Protein AF-W7W9N6-F1 (afdb_monomer_lite)

Secondary structure (DSSP, 8-state):
--HHHHHHHHHHHHHHHHHHHHSS-HHHHHHHHHHHHHHHHHHHHTTTEEEEE-TTS-EEEEESSS--EEEESSHHHHHHHHHHTT---

Sequence (89 aa):
MSGNTELQELTAMYREQFAIISAVDPAQATVERVKELARRQALAARKGFVLERLADDTYLGAQLEWGMHAILPNERAVDEWLTRIGAAE

Foldseek 3Di:
DCVVVVVVVVVVVVVVVVCVVPVDDVVVVVVVVVVVVVVLQVLLVVLQWGWAQDPQQWIWIGHPPPDDIDIQHHPVSSVVVSVVSVSHD

pLDDT: mean 85.18, std 11.86, range [51.81, 96.31]

Structure (mmCIF, N/CA/C/O backbone):
data_AF-W7W9N6-F1
#
_entry.id   AF-W7W9N6-F1
#
loop_
_atom_site.group_PDB
_atom_site.id
_atom_site.type_symbol
_atom_site.label_atom_id
_atom_site.label_alt_id
_atom_site.label_comp_id
_atom_site.label_asym_id
_atom_site.label_entity_id
_atom_site.label_seq_id
_atom_site.pdbx_PDB_ins_code
_atom_site.Cartn_x
_atom_site.Cartn_y
_atom_site.Cartn_z
_atom_site.occupancy
_atom_site.B_iso_or_equiv
_atom_site.auth_seq_id
_atom_site.auth_comp_id
_atom_site.auth_asym_id
_atom_site.auth_atom_id
_atom_site.pdbx_PDB_model_num
ATOM 1 N N . MET A 1 1 ? 34.018 14.100 -46.454 1.00 51.81 1 MET A N 1
ATOM 2 C CA . MET A 1 1 ? 34.335 13.027 -45.487 1.00 51.81 1 MET A CA 1
ATOM 3 C C . MET A 1 1 ? 33.688 13.359 -44.133 1.00 51.81 1 MET A C 1
ATOM 5 O O . MET A 1 1 ? 34.401 13.824 -43.260 1.00 51.81 1 MET A O 1
ATOM 9 N N . SER A 1 2 ? 32.362 13.188 -43.964 1.00 60.62 2 SER A N 1
ATOM 10 C CA . SER A 1 2 ? 31.646 13.444 -42.681 1.00 60.62 2 SER A CA 1
ATOM 11 C C . SER A 1 2 ? 31.044 12.191 -42.028 1.00 60.62 2 SER A C 1
ATOM 13 O O . SER A 1 2 ? 30.798 12.191 -40.828 1.00 60.62 2 SER A O 1
ATOM 15 N N . GLY A 1 3 ? 30.871 11.095 -42.777 1.00 59.66 3 GLY A N 1
ATOM 16 C CA . GLY A 1 3 ? 30.134 9.922 -42.287 1.00 59.66 3 GLY A CA 1
ATOM 17 C C . GLY A 1 3 ? 30.764 9.192 -41.095 1.00 59.66 3 GLY A C 1
ATOM 18 O O . GLY A 1 3 ? 30.056 8.519 -40.359 1.00 59.66 3 GLY A O 1
ATOM 19 N N . ASN A 1 4 ? 32.075 9.335 -40.860 1.00 71.88 4 ASN A N 1
ATOM 20 C CA . ASN A 1 4 ? 32.730 8.727 -39.693 1.00 71.88 4 ASN A CA 1
ATOM 21 C C . ASN A 1 4 ? 32.413 9.495 -38.395 1.00 71.88 4 ASN A C 1
ATOM 23 O O . ASN A 1 4 ? 32.262 8.887 -37.342 1.00 71.88 4 ASN A O 1
ATOM 27 N N . THR A 1 5 ? 32.257 10.818 -38.476 1.00 73.88 5 THR A N 1
ATOM 28 C CA . THR A 1 5 ? 31.915 11.665 -37.325 1.00 73.88 5 THR A CA 1
ATOM 29 C C . THR A 1 5 ? 30.457 11.460 -36.914 1.00 73.88 5 THR A C 1
ATOM 31 O O . THR A 1 5 ? 30.179 11.221 -35.745 1.00 73.88 5 THR A O 1
ATOM 34 N N . GLU A 1 6 ? 29.538 11.416 -37.883 1.0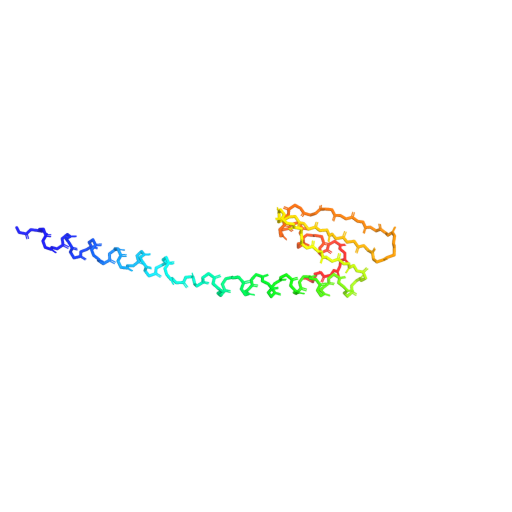0 70.31 6 GLU A N 1
ATOM 35 C CA . GLU A 1 6 ? 28.112 11.144 -37.638 1.00 70.31 6 GLU A CA 1
ATOM 36 C C . GLU A 1 6 ? 27.884 9.743 -37.033 1.00 70.31 6 GLU A C 1
ATOM 38 O O . GLU A 1 6 ? 27.073 9.569 -36.125 1.00 70.31 6 GLU A O 1
ATOM 43 N N . LEU A 1 7 ? 28.647 8.730 -37.469 1.00 74.94 7 LEU A N 1
ATOM 44 C CA . LEU A 1 7 ? 28.599 7.383 -36.881 1.00 74.94 7 LEU A CA 1
ATOM 45 C C . LEU A 1 7 ? 29.136 7.342 -35.443 1.00 74.94 7 LEU A C 1
ATOM 47 O O . LEU A 1 7 ? 28.610 6.596 -34.612 1.00 74.94 7 LEU A O 1
ATOM 51 N N . GLN A 1 8 ? 30.166 8.131 -35.128 1.00 78.25 8 GLN A N 1
ATOM 52 C CA . GLN A 1 8 ? 30.700 8.244 -33.768 1.00 78.25 8 GLN A CA 1
ATOM 53 C C . GLN A 1 8 ? 29.711 8.944 -32.830 1.00 78.25 8 GLN A C 1
ATOM 55 O O . GLN A 1 8 ? 29.497 8.462 -31.717 1.00 78.25 8 GLN A O 1
ATOM 60 N N . GLU A 1 9 ? 29.059 10.012 -33.291 1.00 79.56 9 GLU A N 1
ATOM 61 C CA . GLU A 1 9 ? 28.020 10.726 -32.541 1.00 79.56 9 GLU A CA 1
ATOM 62 C C . GLU A 1 9 ? 26.796 9.841 -32.282 1.00 79.56 9 GLU A C 1
ATOM 64 O O . GLU A 1 9 ? 26.339 9.734 -31.142 1.00 79.56 9 GLU A O 1
ATOM 69 N N . LEU A 1 10 ? 26.322 9.110 -33.297 1.00 77.94 10 LEU A N 1
ATOM 70 C CA . LEU A 1 10 ? 25.235 8.141 -33.133 1.00 77.94 10 LEU A CA 1
ATOM 71 C C . LEU A 1 10 ? 25.612 7.032 -32.146 1.00 77.94 10 LEU A C 1
ATOM 73 O O . LEU A 1 10 ? 24.809 6.662 -31.292 1.00 77.94 10 LEU A O 1
ATOM 77 N N . THR A 1 11 ? 26.844 6.523 -32.210 1.00 80.25 11 THR A N 1
ATOM 78 C CA . THR A 1 11 ? 27.323 5.491 -31.277 1.00 80.25 11 THR A CA 1
ATOM 79 C C . THR A 1 11 ? 27.398 6.012 -29.840 1.00 80.25 11 THR A C 1
ATOM 81 O O . THR A 1 11 ? 27.066 5.277 -28.908 1.00 80.25 11 THR A O 1
ATOM 84 N N . ALA A 1 12 ? 27.814 7.265 -29.641 1.00 82.62 12 ALA A N 1
ATOM 85 C CA . ALA A 1 12 ? 27.844 7.900 -28.326 1.00 82.62 12 ALA A CA 1
ATOM 86 C C . ALA A 1 12 ? 26.427 8.077 -27.759 1.00 82.62 12 ALA A C 1
ATOM 88 O O . ALA A 1 12 ? 26.169 7.653 -26.632 1.00 82.62 12 ALA A O 1
ATOM 89 N N . MET A 1 13 ? 25.496 8.584 -28.572 1.00 81.69 13 MET A N 1
ATOM 90 C CA . MET A 1 13 ? 24.093 8.755 -28.191 1.00 81.69 13 MET A CA 1
ATOM 91 C C . MET A 1 13 ? 23.432 7.416 -27.834 1.00 81.69 13 MET A C 1
ATOM 93 O O . MET A 1 13 ? 22.767 7.311 -26.805 1.00 81.69 13 MET A O 1
ATOM 97 N N . TYR A 1 14 ? 23.649 6.362 -28.630 1.00 75.25 14 TYR A N 1
ATOM 98 C CA . TYR A 1 14 ? 23.105 5.038 -28.318 1.00 75.25 14 TYR A CA 1
ATOM 99 C C . TYR A 1 14 ? 23.706 4.450 -27.040 1.00 75.25 14 TYR A C 1
ATOM 101 O O . TYR A 1 14 ? 22.974 3.846 -26.262 1.00 75.25 14 TYR A O 1
ATOM 109 N N . ARG A 1 15 ? 25.005 4.634 -26.771 1.00 73.81 15 ARG A N 1
ATOM 110 C CA . ARG A 1 15 ? 25.608 4.181 -25.503 1.00 73.81 15 ARG A CA 1
ATOM 111 C C . ARG A 1 15 ? 25.022 4.900 -24.297 1.00 73.81 15 ARG A C 1
ATOM 113 O O . ARG A 1 15 ? 24.768 4.252 -23.289 1.00 73.81 15 ARG A O 1
ATOM 120 N N . GLU A 1 16 ? 24.795 6.204 -24.402 1.00 74.00 16 GLU A N 1
ATOM 121 C CA . GLU A 1 16 ? 24.173 6.990 -23.338 1.00 74.00 16 GLU A CA 1
ATOM 122 C C . GLU A 1 16 ? 22.723 6.549 -23.101 1.00 74.00 16 GLU A C 1
ATOM 124 O O . GLU A 1 16 ? 22.338 6.279 -21.965 1.00 74.00 16 GLU A O 1
ATOM 129 N N . GLN A 1 17 ? 21.948 6.336 -24.169 1.00 68.81 17 GLN A N 1
ATOM 130 C CA . GLN A 1 17 ? 20.594 5.784 -24.070 1.00 68.81 17 GLN A CA 1
ATOM 131 C C . GLN A 1 17 ? 20.581 4.379 -23.455 1.00 68.81 17 GLN A C 1
ATOM 133 O O . GLN A 1 17 ? 19.770 4.104 -22.573 1.00 68.81 17 GLN A O 1
ATOM 138 N N . PHE A 1 18 ? 21.499 3.497 -23.857 1.00 63.06 18 PHE A N 1
ATOM 139 C CA . PHE A 1 18 ? 21.621 2.165 -23.266 1.00 63.06 18 PHE A CA 1
ATOM 140 C C . PHE A 1 18 ? 22.026 2.226 -21.795 1.00 63.06 18 PHE A C 1
ATOM 142 O O . PHE A 1 18 ? 21.489 1.454 -21.006 1.00 63.06 18 PHE A O 1
ATOM 149 N N . ALA A 1 19 ? 22.912 3.144 -21.405 1.00 64.50 19 ALA A N 1
ATOM 150 C CA . ALA A 1 19 ? 23.295 3.344 -20.011 1.00 64.50 19 ALA A CA 1
ATOM 151 C C . ALA A 1 19 ? 22.113 3.848 -19.172 1.00 64.50 19 ALA A C 1
ATOM 153 O O . ALA A 1 19 ? 21.918 3.368 -18.065 1.00 64.50 19 ALA A O 1
ATOM 154 N N . ILE A 1 20 ? 21.272 4.735 -19.713 1.00 65.38 20 ILE A N 1
ATOM 155 C CA . ILE A 1 20 ? 20.048 5.206 -19.046 1.00 65.38 20 ILE A CA 1
ATOM 156 C C . ILE A 1 20 ? 19.037 4.062 -18.882 1.00 65.38 20 ILE A C 1
ATOM 158 O O . ILE A 1 20 ? 18.457 3.899 -17.812 1.00 65.38 20 ILE A O 1
ATOM 162 N N . ILE A 1 21 ? 18.856 3.237 -19.917 1.00 60.66 21 ILE A N 1
ATOM 163 C CA . ILE A 1 21 ? 17.926 2.095 -19.894 1.00 60.66 21 ILE A CA 1
ATOM 164 C C . ILE A 1 21 ? 18.414 0.992 -18.944 1.00 60.66 21 ILE A C 1
ATOM 166 O O . ILE A 1 21 ? 17.602 0.356 -18.279 1.00 60.66 21 ILE A O 1
ATOM 170 N N . SER A 1 22 ? 19.727 0.770 -18.854 1.00 58.34 22 SER A N 1
ATOM 171 C CA . SER A 1 22 ? 20.320 -0.240 -17.965 1.00 58.34 22 SER A CA 1
ATOM 172 C C . SER A 1 22 ? 20.659 0.274 -16.558 1.00 58.34 22 SER A C 1
ATOM 174 O O . SER A 1 22 ? 21.006 -0.531 -15.698 1.00 58.34 22 SER A O 1
ATOM 176 N N . ALA A 1 23 ? 20.514 1.578 -16.285 1.00 61.94 23 ALA A N 1
ATOM 177 C CA . ALA A 1 23 ? 20.772 2.173 -14.969 1.00 61.94 23 ALA A CA 1
ATOM 178 C C . ALA A 1 23 ? 19.749 1.777 -13.893 1.00 61.94 23 ALA A C 1
ATOM 180 O O . ALA A 1 23 ? 20.064 1.836 -12.705 1.00 61.94 23 ALA A O 1
ATOM 181 N N . VAL A 1 24 ? 18.532 1.380 -14.276 1.00 64.75 24 VAL A N 1
ATOM 182 C CA . VAL A 1 24 ? 17.515 0.932 -13.319 1.00 64.75 24 VAL A CA 1
ATOM 183 C C . VAL A 1 24 ? 17.489 -0.586 -13.317 1.00 64.75 24 VAL A C 1
ATOM 185 O O . VAL A 1 24 ? 16.826 -1.207 -14.143 1.00 64.75 24 VAL A O 1
ATOM 188 N N . ASP A 1 25 ? 18.214 -1.183 -12.373 1.00 79.88 25 ASP A N 1
ATOM 189 C CA . ASP A 1 25 ? 18.085 -2.608 -12.089 1.00 79.88 25 ASP A CA 1
ATOM 190 C C . ASP A 1 25 ? 16.630 -2.894 -11.650 1.00 79.88 25 ASP A C 1
ATOM 192 O O . ASP A 1 25 ? 16.194 -2.408 -10.597 1.00 79.88 25 ASP A O 1
ATOM 196 N N . PRO A 1 26 ? 15.846 -3.657 -12.435 1.00 78.50 26 PRO A N 1
ATOM 197 C CA . PRO A 1 26 ? 14.450 -3.941 -12.113 1.00 78.50 26 PRO A CA 1
ATOM 198 C C . PRO A 1 26 ? 14.298 -4.717 -10.797 1.00 78.50 26 PRO A C 1
ATOM 200 O O . PRO A 1 26 ? 13.277 -4.574 -10.113 1.00 78.50 26 PRO A O 1
ATOM 203 N N . ALA A 1 27 ? 15.307 -5.500 -10.399 1.00 80.38 27 ALA A N 1
ATOM 204 C CA . ALA A 1 27 ? 15.315 -6.170 -9.105 1.00 80.38 27 ALA A CA 1
ATO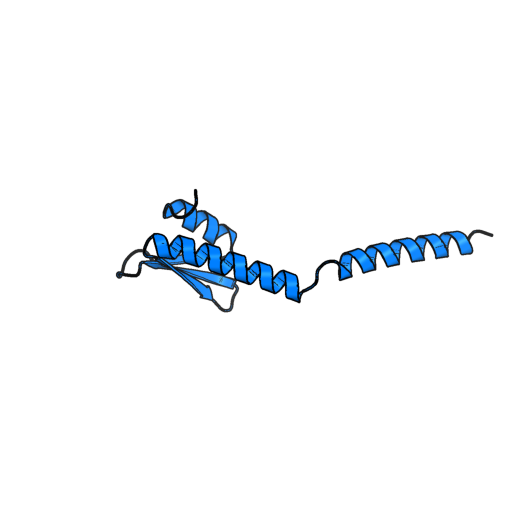M 205 C C . ALA A 1 27 ? 15.442 -5.145 -7.973 1.00 80.38 27 ALA A C 1
ATOM 207 O O . ALA A 1 27 ? 14.654 -5.174 -7.025 1.00 80.38 27 ALA A O 1
ATOM 208 N N . GLN A 1 28 ? 16.355 -4.181 -8.112 1.00 85.31 28 GLN A N 1
ATOM 209 C CA . GLN A 1 28 ? 16.520 -3.101 -7.142 1.00 85.31 28 GLN A CA 1
ATOM 210 C C . GLN A 1 28 ? 15.255 -2.240 -7.028 1.00 85.31 28 GLN A C 1
ATOM 212 O O . GLN A 1 28 ? 14.804 -1.956 -5.919 1.00 85.31 28 GLN A O 1
ATOM 217 N N . ALA A 1 29 ? 14.628 -1.882 -8.152 1.00 83.44 29 ALA A N 1
ATOM 218 C CA . ALA A 1 29 ? 13.371 -1.130 -8.152 1.00 83.44 29 ALA A CA 1
ATOM 219 C C . ALA A 1 29 ? 12.242 -1.885 -7.424 1.00 83.44 29 ALA A C 1
ATOM 221 O O . ALA A 1 29 ? 11.466 -1.293 -6.670 1.00 83.44 29 ALA A O 1
ATOM 222 N N . THR A 1 30 ? 12.179 -3.208 -7.598 1.00 86.12 30 THR A N 1
ATOM 223 C CA . THR A 1 30 ? 11.219 -4.067 -6.891 1.00 86.12 30 THR A CA 1
ATOM 224 C C . THR A 1 30 ? 11.481 -4.073 -5.386 1.00 86.12 30 THR A C 1
ATOM 226 O O . THR A 1 30 ? 10.545 -3.927 -4.599 1.00 86.12 30 THR A O 1
ATOM 229 N N . VAL A 1 31 ? 12.747 -4.195 -4.976 1.00 88.12 31 VAL A N 1
ATOM 230 C CA . VAL A 1 31 ? 13.149 -4.166 -3.563 1.00 88.12 31 VAL A CA 1
ATOM 231 C C . VAL A 1 31 ? 12.755 -2.846 -2.903 1.00 88.12 31 VAL A C 1
ATOM 233 O O . VAL A 1 31 ? 12.158 -2.862 -1.8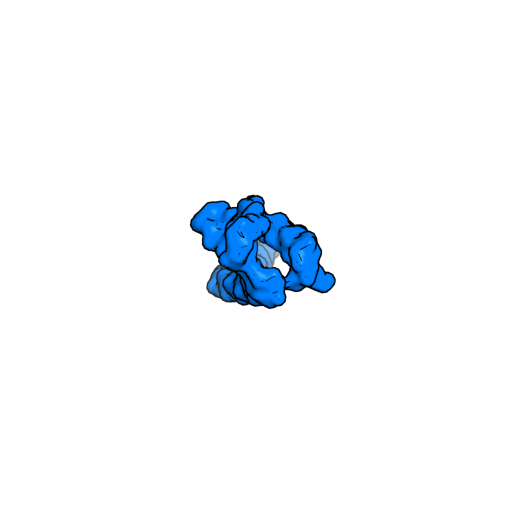27 1.00 88.12 31 VAL A O 1
ATOM 236 N N . GLU A 1 32 ? 13.033 -1.709 -3.543 1.00 90.00 32 GLU A N 1
ATOM 237 C CA . GLU A 1 32 ? 12.663 -0.398 -2.998 1.00 90.00 32 GLU A CA 1
ATOM 238 C C . GLU A 1 32 ? 11.140 -0.234 -2.882 1.00 90.00 32 GLU A C 1
ATOM 240 O O . GLU A 1 32 ? 10.646 0.244 -1.859 1.00 90.00 32 GLU A O 1
ATOM 245 N N . ARG A 1 33 ? 10.369 -0.738 -3.854 1.00 89.19 33 ARG A N 1
ATOM 246 C CA . ARG A 1 33 ? 8.899 -0.714 -3.780 1.00 89.19 33 ARG A CA 1
ATOM 247 C C . ARG A 1 33 ? 8.354 -1.563 -2.626 1.00 89.19 33 ARG A C 1
ATOM 249 O O . ARG A 1 33 ? 7.410 -1.151 -1.954 1.00 89.19 33 ARG A O 1
ATOM 256 N N . VAL A 1 34 ? 8.948 -2.731 -2.364 1.00 91.50 34 VAL A N 1
ATOM 257 C CA . VAL A 1 34 ? 8.569 -3.592 -1.226 1.00 91.50 34 VAL A CA 1
ATOM 258 C C . VAL A 1 34 ? 8.898 -2.921 0.108 1.00 91.50 34 VAL A C 1
ATOM 260 O O . VAL A 1 34 ? 8.073 -2.960 1.022 1.00 91.50 34 VAL A O 1
ATOM 263 N N . LYS A 1 35 ? 10.063 -2.270 0.225 1.00 95.12 35 LYS A N 1
ATOM 264 C CA . LYS A 1 35 ? 10.438 -1.520 1.434 1.00 95.12 35 LYS A CA 1
ATOM 265 C C . LYS A 1 35 ? 9.455 -0.392 1.729 1.00 95.12 35 LYS A C 1
ATOM 267 O O . LYS A 1 35 ? 9.015 -0.265 2.871 1.00 95.12 35 LYS A O 1
ATOM 272 N N . GLU A 1 36 ? 9.080 0.393 0.719 1.00 94.56 36 GLU A N 1
ATOM 273 C CA . GLU A 1 36 ? 8.138 1.498 0.924 1.00 94.56 36 GLU A CA 1
ATOM 274 C C . GLU A 1 36 ? 6.739 0.993 1.295 1.00 94.56 36 GLU A C 1
ATOM 276 O O . GLU A 1 36 ? 6.096 1.545 2.189 1.00 94.56 36 GLU A O 1
ATOM 281 N N . LEU A 1 37 ? 6.282 -0.109 0.689 1.00 94.50 37 LEU A N 1
ATOM 282 C CA . LEU A 1 37 ? 5.031 -0.746 1.099 1.00 94.50 37 LEU A CA 1
ATOM 283 C C . LEU A 1 37 ? 5.082 -1.189 2.567 1.00 94.50 37 LEU A C 1
ATOM 285 O O . LEU A 1 37 ? 4.184 -0.846 3.335 1.00 94.50 37 LEU A O 1
ATOM 289 N N . ALA A 1 38 ? 6.147 -1.880 2.980 1.00 95.94 38 ALA A N 1
ATOM 290 C CA . ALA A 1 38 ? 6.320 -2.309 4.366 1.00 95.94 38 ALA A CA 1
ATOM 291 C C . ALA A 1 38 ? 6.342 -1.115 5.340 1.00 95.94 38 ALA A C 1
ATOM 293 O O . ALA A 1 38 ? 5.751 -1.180 6.420 1.00 95.94 38 ALA A O 1
ATOM 294 N N . ARG A 1 39 ? 6.960 0.008 4.944 1.00 96.31 39 ARG A N 1
ATOM 295 C CA . ARG A 1 39 ? 6.951 1.258 5.718 1.00 96.31 39 ARG A CA 1
ATOM 296 C C . ARG A 1 39 ? 5.529 1.782 5.916 1.00 96.31 39 ARG A C 1
ATOM 298 O O . ARG A 1 39 ? 5.127 2.033 7.052 1.00 96.31 39 ARG A O 1
ATOM 305 N N . ARG A 1 40 ? 4.750 1.905 4.838 1.00 95.88 40 ARG A N 1
ATOM 306 C CA . ARG A 1 40 ? 3.346 2.358 4.877 1.00 9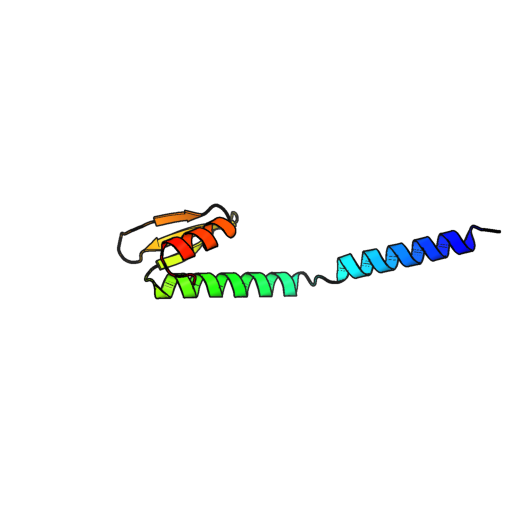5.88 40 ARG A CA 1
ATOM 307 C C . ARG A 1 40 ? 2.472 1.440 5.739 1.00 95.88 40 ARG A C 1
ATOM 309 O O . ARG A 1 40 ? 1.680 1.926 6.545 1.00 95.88 40 ARG A O 1
ATOM 316 N N . GLN A 1 41 ? 2.663 0.125 5.633 1.00 96.25 41 GLN A N 1
ATOM 317 C CA . GLN A 1 41 ? 1.973 -0.861 6.470 1.00 96.25 41 GLN A CA 1
ATOM 318 C C . GLN A 1 41 ? 2.298 -0.685 7.954 1.00 96.25 41 GLN A C 1
ATOM 320 O O . GLN A 1 41 ? 1.392 -0.686 8.785 1.00 9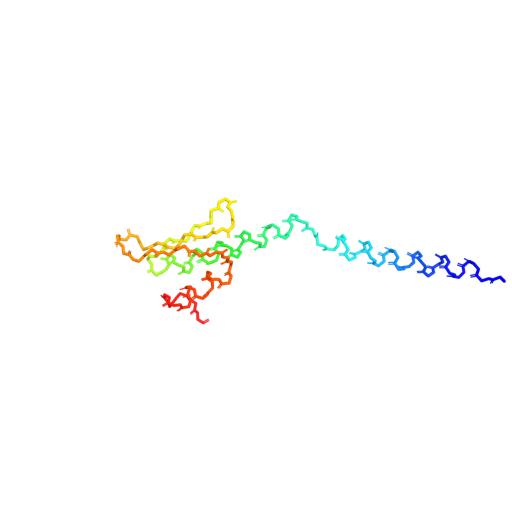6.25 41 GLN A O 1
ATOM 325 N N . ALA A 1 42 ? 3.571 -0.470 8.294 1.00 96.19 42 ALA A N 1
ATOM 326 C CA . ALA A 1 42 ? 3.982 -0.220 9.671 1.00 96.19 42 ALA A CA 1
ATOM 327 C C . ALA A 1 42 ? 3.362 1.071 10.235 1.00 96.19 42 ALA A C 1
ATOM 329 O O . ALA A 1 42 ? 2.919 1.088 11.385 1.00 96.19 42 ALA A O 1
ATOM 330 N N . LEU A 1 43 ? 3.284 2.144 9.439 1.00 95.81 43 LEU A N 1
ATOM 331 C CA . LEU A 1 43 ? 2.633 3.395 9.845 1.00 95.81 43 LEU A CA 1
ATOM 332 C C . LEU A 1 43 ? 1.137 3.194 10.132 1.00 95.81 43 LEU A C 1
ATOM 334 O O . LEU A 1 43 ? 0.657 3.629 11.181 1.00 95.81 43 LEU A O 1
ATOM 338 N N . ALA A 1 44 ? 0.420 2.488 9.253 1.00 94.69 44 ALA A N 1
ATOM 339 C CA . ALA A 1 44 ? -0.989 2.148 9.456 1.00 94.69 44 ALA A CA 1
ATOM 340 C C . ALA A 1 44 ? -1.197 1.281 10.714 1.00 94.69 44 ALA A C 1
ATOM 342 O O . ALA A 1 44 ? -2.051 1.587 11.551 1.00 94.69 44 ALA A O 1
ATOM 343 N N . ALA A 1 45 ? -0.358 0.257 10.900 1.00 94.62 45 ALA A N 1
ATOM 344 C CA . ALA A 1 45 ? -0.433 -0.664 12.033 1.00 94.62 45 ALA A CA 1
ATOM 345 C C . ALA A 1 45 ? -0.267 0.050 13.379 1.00 94.62 45 ALA A C 1
ATOM 347 O O . ALA A 1 45 ? -0.997 -0.239 14.328 1.00 94.62 45 ALA A O 1
ATOM 348 N N . ARG A 1 46 ? 0.615 1.058 13.459 1.00 93.12 46 ARG A N 1
ATOM 349 C CA . ARG A 1 46 ? 0.779 1.896 14.663 1.00 93.12 46 ARG A CA 1
ATOM 350 C C . ARG A 1 46 ? -0.490 2.656 15.058 1.00 93.12 46 ARG A C 1
ATOM 352 O O . ARG A 1 46 ? -0.587 3.102 16.198 1.00 93.12 46 ARG A O 1
ATOM 359 N N . LYS A 1 47 ? -1.446 2.817 14.141 1.00 92.88 47 LYS A N 1
ATOM 360 C CA . LYS A 1 47 ? -2.748 3.455 14.384 1.00 92.88 47 LYS A CA 1
ATOM 361 C C . LYS A 1 47 ? -3.899 2.454 14.511 1.00 92.88 47 LYS A C 1
ATOM 363 O O . LYS A 1 47 ? -5.047 2.874 14.585 1.00 92.88 47 LYS A O 1
ATOM 368 N N . GLY A 1 48 ? -3.609 1.152 14.559 1.00 92.94 48 GLY A N 1
ATOM 369 C CA . GLY A 1 48 ? -4.629 0.104 14.655 1.00 92.94 48 GLY A CA 1
ATOM 370 C C . GLY A 1 48 ? -5.304 -0.227 13.322 1.00 92.94 48 GLY A C 1
ATOM 371 O O . GLY A 1 48 ? -6.417 -0.757 13.313 1.00 92.94 48 GLY A O 1
ATOM 372 N N . PHE A 1 49 ? -4.645 0.086 12.202 1.00 95.19 49 PHE A N 1
ATOM 373 C CA . PHE A 1 49 ? -5.124 -0.230 10.861 1.00 95.19 49 PHE A CA 1
ATOM 374 C C . PHE A 1 49 ? -4.242 -1.269 10.168 1.00 95.19 49 PHE A C 1
ATOM 376 O O . PHE A 1 49 ? -3.026 -1.291 10.327 1.00 95.19 49 PHE A O 1
ATOM 383 N N . VAL A 1 50 ? -4.860 -2.089 9.332 1.00 95.12 50 VAL A N 1
ATOM 384 C CA . VAL A 1 50 ? -4.204 -2.927 8.332 1.00 95.12 50 VAL A CA 1
ATOM 385 C C . VAL A 1 50 ? -4.201 -2.174 7.011 1.00 95.12 50 VAL A C 1
ATOM 387 O O . VAL A 1 50 ? -5.195 -1.546 6.647 1.00 95.12 50 VAL A O 1
ATOM 390 N N . LEU A 1 51 ? -3.079 -2.245 6.302 1.00 96.00 51 LEU A N 1
ATOM 391 C CA . LEU A 1 51 ? -2.960 -1.811 4.918 1.00 96.00 51 LEU A CA 1
ATOM 392 C C . LEU A 1 51 ? -2.497 -3.007 4.085 1.00 96.00 51 LEU A C 1
ATOM 394 O O . LEU A 1 51 ? -1.447 -3.586 4.360 1.00 96.00 51 LEU A O 1
ATOM 398 N N . GLU A 1 52 ? -3.252 -3.370 3.060 1.00 94.88 52 GLU A N 1
ATOM 399 C CA . GLU A 1 52 ? -2.958 -4.521 2.208 1.00 94.88 52 GLU A CA 1
ATOM 400 C C . GLU A 1 52 ? -3.009 -4.115 0.737 1.00 94.88 52 GLU A C 1
ATOM 402 O O . GLU A 1 52 ? -3.894 -3.366 0.335 1.00 94.88 52 GLU A O 1
ATOM 407 N N . ARG A 1 53 ? -2.044 -4.575 -0.065 1.00 94.69 53 ARG A N 1
ATOM 408 C CA . ARG A 1 53 ? -2.044 -4.370 -1.520 1.00 94.69 53 ARG A CA 1
ATOM 409 C C . ARG A 1 53 ? -2.762 -5.539 -2.183 1.00 94.69 53 ARG A C 1
ATOM 411 O O . ARG A 1 53 ? -2.431 -6.691 -1.915 1.00 94.69 53 ARG A O 1
ATOM 418 N N . LEU A 1 54 ? -3.702 -5.232 -3.063 1.00 93.00 54 LEU A N 1
ATOM 419 C CA . LEU A 1 54 ? -4.447 -6.196 -3.861 1.00 93.00 54 LEU A CA 1
ATOM 420 C C . LEU A 1 54 ? -3.749 -6.437 -5.212 1.00 93.00 54 LEU A C 1
ATOM 422 O O . LEU A 1 54 ? -2.802 -5.743 -5.584 1.00 93.00 54 LEU A O 1
ATOM 426 N N . ALA A 1 55 ? -4.196 -7.461 -5.943 1.00 87.50 55 ALA A N 1
ATOM 427 C CA . ALA A 1 55 ? -3.545 -7.927 -7.172 1.00 87.50 55 ALA A CA 1
ATOM 428 C C . ALA A 1 55 ? -3.577 -6.915 -8.338 1.00 87.50 55 ALA A C 1
ATOM 430 O O . ALA A 1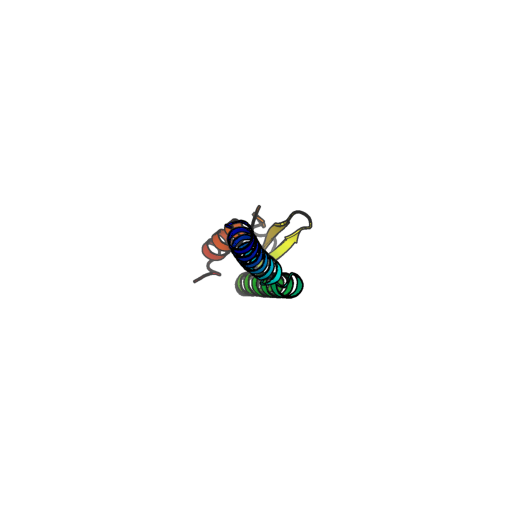 55 ? -2.798 -7.047 -9.278 1.00 87.50 55 ALA A O 1
ATOM 431 N N . ASP A 1 56 ? -4.463 -5.921 -8.284 1.00 89.06 56 ASP A N 1
ATOM 432 C CA . ASP A 1 56 ? -4.686 -4.892 -9.305 1.00 89.06 56 ASP A CA 1
ATOM 433 C C . ASP A 1 56 ? -4.032 -3.538 -8.965 1.00 89.06 56 ASP A C 1
ATOM 435 O O . ASP A 1 56 ? -4.401 -2.512 -9.529 1.00 89.06 56 ASP A O 1
ATOM 439 N N . ASP A 1 57 ? -3.065 -3.526 -8.041 1.00 85.12 57 ASP A N 1
ATOM 440 C CA . ASP A 1 57 ? -2.417 -2.313 -7.516 1.00 85.12 57 ASP A CA 1
ATOM 441 C C . ASP A 1 57 ? -3.355 -1.347 -6.775 1.00 85.12 57 ASP A C 1
ATOM 443 O O . ASP A 1 57 ? -2.975 -0.211 -6.475 1.00 85.12 57 ASP A O 1
ATOM 447 N N . THR A 1 58 ? -4.539 -1.817 -6.380 1.00 94.38 58 THR A N 1
ATOM 448 C CA . THR A 1 58 ? -5.347 -1.150 -5.358 1.00 94.38 58 THR A CA 1
ATOM 449 C C . THR A 1 58 ? -4.923 -1.584 -3.956 1.00 94.38 58 THR A C 1
ATOM 451 O O . THR A 1 58 ? -4.221 -2.581 -3.768 1.00 94.38 58 THR A O 1
ATOM 454 N N . TYR A 1 59 ? -5.324 -0.816 -2.945 1.00 95.94 59 TYR A N 1
ATOM 455 C CA . TYR A 1 59 ? -5.014 -1.107 -1.552 1.00 95.94 59 TYR A CA 1
ATOM 456 C C . TYR A 1 59 ? -6.276 -1.089 -0.701 1.00 95.94 59 TYR A C 1
ATOM 458 O O . TYR A 1 59 ? -7.171 -0.269 -0.898 1.00 95.94 59 TYR A O 1
ATOM 466 N N . LEU A 1 60 ? -6.319 -1.973 0.285 1.00 94.81 60 LEU A N 1
ATOM 467 C CA . LEU A 1 60 ? -7.327 -1.998 1.328 1.00 94.81 60 LEU A CA 1
ATOM 468 C C . LEU A 1 60 ? -6.723 -1.430 2.611 1.00 94.81 60 LEU A C 1
ATOM 470 O O . LEU A 1 60 ? -5.768 -1.987 3.145 1.00 94.81 60 LEU A O 1
ATOM 474 N N . GLY A 1 61 ? -7.290 -0.336 3.111 1.00 95.00 61 GLY A N 1
ATOM 475 C CA . GLY A 1 61 ? -7.046 0.164 4.462 1.00 95.00 61 GLY A CA 1
ATOM 476 C C . GLY A 1 61 ? -8.219 -0.203 5.368 1.00 95.00 61 GLY A C 1
ATOM 477 O O . GLY A 1 61 ? -9.348 0.185 5.070 1.00 95.00 61 GLY A O 1
ATOM 478 N N . ALA A 1 62 ? -7.988 -0.924 6.463 1.00 94.00 62 ALA A N 1
ATOM 479 C CA . ALA A 1 62 ? -9.051 -1.405 7.349 1.00 94.00 62 ALA A CA 1
ATOM 480 C C . ALA A 1 62 ? -8.672 -1.263 8.824 1.00 94.00 62 ALA A C 1
ATOM 482 O O . ALA A 1 62 ? -7.555 -1.581 9.215 1.00 94.00 62 ALA A O 1
ATOM 483 N N . GLN A 1 63 ? -9.593 -0.793 9.659 1.00 93.44 63 GLN A N 1
ATOM 484 C CA . GLN A 1 63 ? -9.411 -0.787 11.110 1.00 93.44 63 GLN A CA 1
ATOM 485 C C . GLN A 1 63 ? -9.622 -2.200 11.668 1.00 93.44 63 GLN A C 1
ATOM 487 O O . GLN A 1 63 ? -10.587 -2.862 11.295 1.00 93.44 63 GLN A O 1
ATOM 492 N N . LEU A 1 64 ? -8.760 -2.648 12.588 1.00 82.31 64 LEU A N 1
ATOM 493 C CA . LEU A 1 64 ? -8.802 -4.019 13.127 1.00 82.31 64 LEU A CA 1
ATOM 494 C C . LEU A 1 64 ? -10.120 -4.376 13.848 1.00 82.31 64 LEU A C 1
ATOM 496 O O . LEU A 1 64 ? -10.491 -5.545 13.903 1.00 82.31 64 LEU A O 1
ATOM 500 N N . GLU A 1 65 ? -10.848 -3.387 14.368 1.00 80.19 65 GLU A N 1
ATOM 501 C CA . GLU A 1 65 ? -12.113 -3.575 15.088 1.00 80.19 65 GLU A CA 1
ATOM 502 C C . GLU A 1 65 ? -13.286 -2.965 14.306 1.00 80.19 65 GLU A C 1
ATOM 504 O O . GLU A 1 65 ? -13.629 -1.812 14.543 1.00 80.19 65 GLU A O 1
ATOM 509 N N . TRP A 1 66 ? -13.868 -3.714 13.352 1.00 69.00 66 TRP A N 1
ATOM 510 C CA . TRP A 1 66 ? -15.138 -3.445 12.624 1.00 69.00 66 TRP A CA 1
ATOM 511 C C . TRP A 1 66 ? -15.414 -1.984 12.195 1.00 69.00 66 TRP A C 1
ATOM 513 O O . TRP A 1 66 ? -16.561 -1.585 11.998 1.00 69.00 66 TRP A O 1
ATOM 523 N N . GLY A 1 67 ? -14.362 -1.182 12.046 1.00 80.00 67 GLY A N 1
ATOM 524 C CA . GLY A 1 67 ? -14.445 0.271 11.978 1.00 80.00 67 GLY A CA 1
ATOM 525 C C . GLY A 1 67 ? -14.336 0.790 10.553 1.00 80.00 67 GLY A C 1
ATOM 526 O O . GLY A 1 67 ? -14.998 0.315 9.630 1.00 80.00 67 GLY A O 1
ATOM 527 N N . MET A 1 68 ? -13.497 1.802 10.355 1.00 85.12 68 MET A N 1
ATOM 528 C CA . MET A 1 68 ? -13.312 2.405 9.036 1.00 85.12 68 MET A CA 1
ATOM 529 C C . MET A 1 68 ? -12.619 1.439 8.063 1.00 85.12 68 MET A C 1
ATOM 531 O O . MET A 1 68 ? -11.566 0.883 8.370 1.00 85.12 68 MET A O 1
ATOM 535 N N . HIS A 1 69 ? -13.181 1.329 6.858 1.00 92.19 69 HIS A N 1
ATOM 536 C CA . HIS A 1 69 ? -12.602 0.615 5.720 1.00 92.19 69 HIS A CA 1
ATOM 537 C C . HIS A 1 69 ? -12.521 1.557 4.516 1.00 92.19 69 HIS A C 1
ATOM 539 O O . HIS A 1 69 ? -13.412 2.382 4.305 1.00 92.19 69 HIS A O 1
ATOM 545 N N . ALA A 1 70 ? -11.454 1.454 3.730 1.00 92.69 70 ALA A N 1
ATOM 546 C CA . ALA A 1 70 ? -11.238 2.261 2.539 1.00 92.69 70 ALA A CA 1
ATOM 547 C C . ALA A 1 70 ? -10.557 1.435 1.446 1.00 92.69 70 ALA A C 1
ATOM 549 O O . ALA A 1 70 ? -9.563 0.760 1.706 1.00 92.69 70 ALA A O 1
ATOM 550 N N . ILE A 1 71 ? -11.072 1.541 0.222 1.00 95.31 71 ILE A N 1
ATOM 551 C CA . ILE A 1 71 ? -10.368 1.093 -0.980 1.00 95.31 71 ILE A CA 1
ATOM 552 C C . ILE A 1 71 ? -9.611 2.290 -1.549 1.00 95.31 71 ILE A C 1
ATOM 554 O O . ILE A 1 71 ? -10.177 3.370 -1.725 1.00 95.31 71 ILE A O 1
ATOM 558 N N . LEU A 1 72 ? -8.322 2.099 -1.800 1.00 96.00 72 LEU A N 1
ATOM 559 C CA . LEU A 1 72 ? -7.371 3.133 -2.179 1.00 96.00 72 LEU A CA 1
ATOM 560 C C . LEU A 1 72 ? -6.839 2.779 -3.576 1.00 96.00 72 LEU A C 1
ATOM 562 O O . LEU A 1 72 ? -6.166 1.761 -3.731 1.00 96.00 72 LEU A O 1
ATOM 566 N N . PRO A 1 73 ? -7.153 3.569 -4.613 1.00 94.56 73 PRO A N 1
ATOM 567 C CA . PRO A 1 73 ? -6.927 3.165 -6.002 1.00 94.56 73 PRO A CA 1
ATOM 568 C C . PRO A 1 73 ? -5.459 3.200 -6.447 1.00 94.56 73 PRO A C 1
ATOM 570 O O . PRO A 1 73 ? -5.152 2.742 -7.540 1.00 94.56 73 PRO A O 1
ATOM 573 N N . ASN A 1 74 ? -4.569 3.820 -5.669 1.00 94.25 74 ASN A N 1
ATOM 574 C CA . ASN A 1 74 ? -3.154 3.974 -6.002 1.00 94.25 74 ASN A CA 1
ATOM 575 C C . ASN A 1 74 ? -2.334 4.391 -4.768 1.00 94.25 74 ASN A C 1
ATOM 577 O O . ASN A 1 74 ? -2.885 4.729 -3.721 1.00 94.25 74 ASN A O 1
ATOM 581 N N . GLU A 1 75 ? -1.007 4.422 -4.920 1.00 92.81 75 GLU A N 1
ATOM 582 C CA . GLU A 1 75 ? -0.062 4.784 -3.853 1.00 92.81 75 GLU A CA 1
ATOM 583 C C . GLU A 1 75 ? -0.274 6.202 -3.298 1.00 92.81 75 GLU A C 1
ATOM 585 O O . GLU A 1 75 ? -0.151 6.414 -2.096 1.00 92.81 75 GLU A O 1
ATOM 590 N N . ARG A 1 76 ? -0.673 7.166 -4.135 1.00 94.56 76 ARG A N 1
ATOM 591 C CA . ARG A 1 76 ? -0.966 8.530 -3.671 1.00 94.56 76 ARG A CA 1
ATOM 592 C C . ARG A 1 76 ? -2.164 8.558 -2.720 1.00 94.56 76 ARG A C 1
ATOM 594 O O . ARG A 1 76 ? -2.120 9.237 -1.700 1.00 94.56 76 ARG A O 1
ATOM 601 N N . ALA A 1 77 ? -3.219 7.807 -3.032 1.00 95.38 77 ALA A N 1
ATOM 602 C CA . ALA A 1 77 ? -4.378 7.686 -2.154 1.00 95.38 77 ALA A CA 1
ATOM 603 C C . ALA A 1 77 ? -4.021 7.016 -0.817 1.00 95.38 77 ALA A C 1
ATOM 605 O O . ALA A 1 77 ? -4.629 7.334 0.203 1.00 95.38 77 ALA A O 1
ATOM 606 N N . VAL A 1 78 ? -3.025 6.120 -0.804 1.00 95.75 78 VAL A N 1
ATOM 607 C CA . VAL A 1 78 ? -2.475 5.554 0.436 1.00 95.75 78 VAL A CA 1
ATOM 608 C C . VAL A 1 78 ? -1.823 6.635 1.284 1.00 95.75 78 VAL A C 1
ATOM 610 O O . VAL A 1 78 ? -2.129 6.724 2.469 1.00 95.75 78 VAL A O 1
ATOM 613 N N . ASP A 1 79 ? -0.979 7.475 0.692 1.00 95.69 79 ASP A N 1
ATOM 614 C CA . ASP A 1 79 ? -0.300 8.542 1.429 1.00 95.69 79 ASP A CA 1
ATOM 615 C C . ASP A 1 79 ? -1.313 9.558 1.998 1.00 95.69 79 ASP A C 1
ATOM 617 O O . ASP A 1 79 ? -1.272 9.879 3.186 1.00 95.69 79 ASP A O 1
ATOM 621 N N . GLU A 1 80 ? -2.306 9.971 1.202 1.00 95.75 80 GLU A N 1
ATOM 622 C CA . GLU A 1 80 ? -3.403 10.845 1.652 1.00 95.75 80 GLU A CA 1
ATOM 623 C C . GLU A 1 80 ? -4.229 10.203 2.785 1.00 95.75 80 GLU A C 1
ATOM 625 O O . GLU A 1 80 ? -4.599 10.860 3.766 1.00 95.75 80 GLU A O 1
ATOM 630 N N . TRP A 1 81 ? -4.503 8.900 2.686 1.00 95.44 81 TRP A N 1
ATOM 631 C CA . TRP A 1 81 ? -5.204 8.152 3.725 1.00 95.44 81 TRP A CA 1
ATOM 632 C C . TRP A 1 81 ? -4.382 8.042 5.015 1.00 95.44 81 TRP A C 1
ATOM 634 O O . TRP A 1 81 ? -4.939 8.242 6.096 1.00 95.44 81 TRP A O 1
ATOM 644 N N . LEU A 1 82 ? -3.071 7.799 4.918 1.00 95.56 82 LEU A N 1
ATOM 645 C CA . LEU A 1 82 ? -2.155 7.767 6.061 1.00 95.56 82 LEU A CA 1
ATOM 646 C C . LEU A 1 82 ? -2.117 9.117 6.788 1.00 95.56 82 LEU A C 1
ATOM 648 O O . LEU A 1 82 ? -2.178 9.142 8.018 1.00 95.56 82 LEU A O 1
ATOM 652 N N . THR A 1 83 ? -2.093 10.238 6.064 1.00 95.44 83 THR A N 1
ATOM 653 C CA . THR A 1 83 ? -2.228 11.575 6.667 1.00 95.44 83 THR A CA 1
ATOM 654 C C . THR A 1 83 ? -3.573 11.726 7.376 1.00 95.44 83 THR A C 1
ATOM 656 O O . THR A 1 83 ? -3.627 12.175 8.520 1.00 95.44 83 THR A O 1
ATOM 659 N N . ARG A 1 84 ? -4.673 11.290 6.747 1.00 93.44 84 ARG A N 1
ATOM 660 C CA . ARG A 1 84 ? -6.026 11.401 7.317 1.00 93.44 84 ARG A CA 1
ATOM 661 C C . ARG A 1 84 ? -6.198 10.621 8.623 1.00 93.44 84 ARG A C 1
ATOM 663 O O . ARG A 1 84 ? -6.899 11.092 9.513 1.00 93.44 84 ARG A O 1
ATOM 670 N N . ILE A 1 85 ? -5.576 9.448 8.751 1.00 92.06 85 ILE A N 1
ATOM 671 C CA . ILE A 1 85 ? -5.596 8.652 9.994 1.00 92.06 85 ILE A CA 1
ATOM 672 C C . ILE A 1 85 ? -4.517 9.088 11.005 1.00 92.06 85 ILE A C 1
ATOM 674 O O . ILE A 1 85 ? -4.343 8.452 12.046 1.00 92.06 85 ILE A O 1
ATOM 678 N N . GLY A 1 86 ? -3.767 10.154 10.700 1.00 92.25 86 GLY A N 1
ATOM 679 C CA . GLY A 1 86 ? -2.687 10.682 11.532 1.00 92.25 86 GLY A CA 1
ATOM 680 C C . GLY A 1 86 ? -1.480 9.748 11.648 1.00 92.25 86 GLY A C 1
ATOM 681 O O . GLY A 1 86 ? -0.801 9.766 12.676 1.00 92.25 86 GLY A O 1
ATOM 682 N N . ALA A 1 87 ? -1.260 8.881 10.655 1.00 89.50 87 ALA A N 1
ATOM 683 C CA . ALA A 1 87 ? -0.130 7.955 10.561 1.00 89.50 87 ALA A CA 1
ATOM 684 C C . ALA A 1 87 ? 1.080 8.540 9.814 1.00 89.50 87 ALA A C 1
ATOM 686 O O . ALA A 1 87 ? 2.191 8.057 10.024 1.00 89.50 87 ALA A O 1
ATOM 687 N N . ALA A 1 88 ? 0.876 9.550 8.964 1.00 80.56 88 ALA A N 1
ATOM 688 C CA . ALA A 1 88 ? 1.945 10.316 8.327 1.00 80.56 88 ALA A CA 1
ATOM 689 C C . ALA A 1 88 ? 2.102 11.681 9.022 1.00 80.56 88 ALA A C 1
ATOM 691 O O . ALA A 1 88 ? 1.096 12.347 9.273 1.00 80.56 88 ALA A O 1
ATOM 692 N N . GLU A 1 89 ? 3.348 12.043 9.351 1.00 61.72 89 GLU A N 1
ATOM 693 C CA . GLU A 1 89 ? 3.766 13.369 9.845 1.00 61.72 89 GLU A CA 1
ATOM 694 C C . GLU A 1 89 ? 4.077 14.316 8.682 1.00 61.72 89 GLU A C 1
ATOM 696 O O . GLU A 1 89 ? 4.700 13.846 7.699 1.00 61.72 89 GLU A O 1
#

Radius of gyration: 21.9 Å; chains: 1; bounding box: 50×21×61 Å